Protein AF-A0A212CXR3-F1 (afdb_monomer)

Organism: Cervus elaphus hippelaphus (NCBI:txid46360)

Solvent-accessible surface area (backbone atoms only — not comparable to full-atom values): 6801 Å² total; per-residue (Å²): 138,82,81,79,75,70,74,72,46,70,49,58,53,50,20,53,53,34,39,52,50,16,54,54,28,48,76,70,68,39,52,77,60,16,51,51,27,43,51,54,18,50,52,34,48,51,49,52,62,56,66,66,68,81,82,85,86,82,87,81,58,92,91,64,80,85,78,46,72,61,72,70,39,52,91,78,60,54,93,83,64,85,78,84,91,82,91,64,96,71,73,79,47,73,67,52,49,42,65,64,57,77,65,62,84,125

Foldseek 3Di:
DDPPPPVCPVLNVVLVVLQVVLVVCVVVVVNVSSVVSPVVSVVSVVVVVVVVPDDDDDDADPPDDDPQPCSVCVVPDDPVDDDDDDDDPPCDDPVSVVSVPVCPDD

Sequence (106 aa):
MARSGLAQDAGSTAAVTVIKRALELESESRYPQALVCYQEGIDLLLQVLKAGKYHKQIKIEENATGFSYESLFQEYLSETVTEVWIEDPYIRQTHQVGEMYSHRMK

pLDDT: mean 80.44, std 17.35, range [33.12, 97.12]

Nearest PDB structures (foldseek):
  3l8r-assembly2_D  TM=5.914E-01  e=3.937E+00  Streptococcus mutans
  6igm-assembly1_H  TM=3.315E-01  e=8.620E+00  Homo sapiens

Structure (mmCIF, N/CA/C/O backbone):
data_AF-A0A212CXR3-F1
#
_entry.id   AF-A0A212CXR3-F1
#
loop_
_atom_site.group_PDB
_atom_site.id
_atom_site.type_symbol
_atom_site.label_atom_id
_atom_site.label_alt_id
_atom_site.label_comp_id
_atom_site.label_asym_id
_atom_site.label_entity_id
_atom_site.label_seq_id
_atom_site.pdbx_PDB_ins_code
_atom_site.Cartn_x
_atom_site.Cartn_y
_atom_site.Cartn_z
_atom_site.occupancy
_atom_site.B_iso_or_equiv
_atom_site.auth_seq_id
_atom_site.auth_comp_id
_atom_site.auth_asym_id
_atom_site.auth_atom_id
_atom_site.pdbx_PDB_model_num
ATOM 1 N N . MET A 1 1 ? -8.482 -24.441 -6.996 1.00 33.12 1 MET A N 1
ATOM 2 C CA . MET A 1 1 ? -8.479 -24.025 -5.577 1.00 33.12 1 MET A CA 1
ATOM 3 C C . MET A 1 1 ? -7.167 -23.310 -5.285 1.00 33.12 1 MET A C 1
ATOM 5 O O . MET A 1 1 ? -6.212 -23.949 -4.870 1.00 33.12 1 MET A O 1
ATOM 9 N N . ALA A 1 2 ? -7.095 -22.008 -5.561 1.00 35.81 2 ALA A N 1
ATOM 10 C CA . ALA A 1 2 ? -5.967 -21.182 -5.147 1.00 35.81 2 ALA A CA 1
ATOM 11 C C . ALA A 1 2 ? -6.360 -20.539 -3.817 1.00 35.81 2 ALA A C 1
ATOM 13 O O . ALA A 1 2 ? -7.221 -19.664 -3.774 1.00 35.81 2 ALA A O 1
ATOM 14 N N . ARG A 1 3 ? -5.799 -21.039 -2.712 1.00 40.41 3 ARG A N 1
ATOM 15 C CA . ARG A 1 3 ? -5.817 -20.293 -1.456 1.00 40.41 3 ARG A CA 1
ATOM 16 C C . ARG A 1 3 ? -4.986 -19.044 -1.715 1.00 40.41 3 ARG A C 1
ATOM 18 O O . ARG A 1 3 ? -3.768 -19.143 -1.819 1.00 40.41 3 ARG A O 1
ATOM 25 N N . SER A 1 4 ? -5.651 -17.903 -1.860 1.00 37.25 4 SER A N 1
ATOM 26 C CA . SER A 1 4 ? -5.021 -16.597 -1.737 1.00 37.25 4 SER A CA 1
ATOM 27 C C . SER A 1 4 ? -4.430 -16.536 -0.333 1.00 37.25 4 SER A C 1
ATOM 29 O O . SER A 1 4 ? -5.130 -16.255 0.643 1.00 37.25 4 SER A O 1
ATOM 31 N N . GLY A 1 5 ? -3.153 -16.890 -0.217 1.00 40.44 5 GLY A N 1
ATOM 32 C CA . GLY A 1 5 ? -2.338 -16.510 0.916 1.00 40.44 5 GLY A CA 1
ATOM 33 C C . GLY A 1 5 ? -2.236 -14.997 0.883 1.00 40.44 5 GLY A C 1
ATOM 34 O O . GLY A 1 5 ? -1.266 -14.455 0.370 1.00 40.44 5 GLY A O 1
ATOM 35 N N . LEU A 1 6 ? -3.266 -14.321 1.396 1.00 44.00 6 LEU A N 1
ATOM 36 C CA . LEU A 1 6 ? -3.080 -13.027 2.017 1.00 44.00 6 LEU A CA 1
ATOM 37 C C . LEU A 1 6 ? -2.051 -13.316 3.100 1.00 44.00 6 LEU A C 1
ATOM 39 O O . LEU A 1 6 ? -2.384 -13.894 4.137 1.00 44.00 6 LEU A O 1
ATOM 43 N N . ALA A 1 7 ? -0.784 -13.045 2.793 1.00 42.78 7 ALA A N 1
ATOM 44 C CA . ALA A 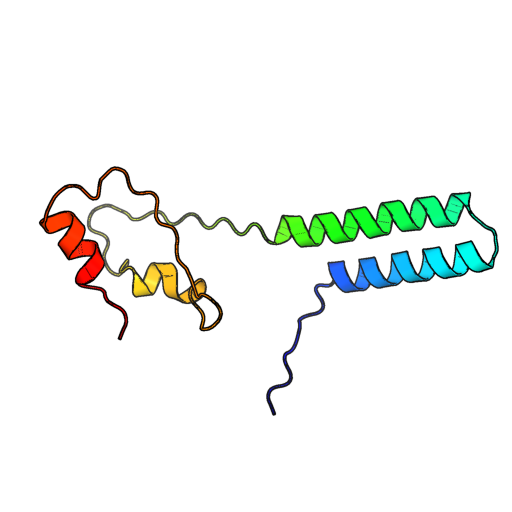1 7 ? 0.204 -12.820 3.816 1.00 42.78 7 ALA A CA 1
ATOM 45 C C . ALA A 1 7 ? -0.448 -11.777 4.718 1.00 42.78 7 ALA A C 1
ATOM 47 O O . ALA A 1 7 ? -0.593 -10.624 4.326 1.00 42.78 7 ALA A O 1
ATOM 48 N N . GLN A 1 8 ? -0.983 -12.230 5.851 1.00 49.50 8 GLN A N 1
ATOM 49 C CA . GLN A 1 8 ? -1.325 -11.347 6.942 1.00 49.50 8 GLN A CA 1
ATOM 50 C C . GLN A 1 8 ? 0.025 -10.780 7.333 1.00 49.50 8 GLN A C 1
ATOM 52 O O . GLN A 1 8 ? 0.851 -11.448 7.954 1.00 49.50 8 GLN A O 1
ATOM 57 N N . ASP A 1 9 ? 0.308 -9.610 6.784 1.00 62.97 9 ASP A N 1
ATOM 58 C CA . ASP A 1 9 ? 1.449 -8.808 7.126 1.00 62.97 9 ASP A CA 1
ATOM 59 C C . ASP A 1 9 ? 1.465 -8.725 8.652 1.00 62.97 9 ASP A C 1
ATOM 61 O O . ASP A 1 9 ? 0.438 -8.485 9.287 1.00 62.97 9 ASP A O 1
ATOM 65 N N . ALA A 1 10 ? 2.613 -9.021 9.264 1.00 64.25 10 ALA A N 1
ATOM 66 C CA . ALA A 1 10 ? 2.716 -9.094 10.721 1.00 64.25 10 ALA A CA 1
ATOM 67 C C . ALA A 1 10 ? 2.181 -7.812 11.400 1.00 64.25 10 ALA A C 1
ATOM 69 O O . ALA A 1 10 ? 1.664 -7.873 12.516 1.00 64.25 10 ALA A O 1
ATOM 70 N N . GLY A 1 11 ? 2.240 -6.675 10.687 1.00 73.44 11 GLY A N 1
ATOM 71 C CA . GLY A 1 11 ? 1.605 -5.409 11.055 1.00 73.44 11 GLY A CA 1
ATOM 72 C C . GLY A 1 11 ? 0.074 -5.475 11.126 1.00 73.44 11 GLY A C 1
ATOM 73 O O . GLY A 1 11 ? -0.491 -5.076 12.141 1.00 73.44 11 GLY A O 1
ATOM 74 N N . SER A 1 12 ? -0.605 -6.030 10.118 1.00 81.50 12 SER A N 1
ATOM 75 C CA . SER A 1 12 ? -2.055 -6.276 10.134 1.00 81.50 12 SER A CA 1
ATOM 76 C C . SER A 1 12 ? -2.479 -7.214 11.265 1.00 81.50 12 SER A C 1
ATOM 78 O O . SER A 1 12 ? -3.434 -6.918 11.988 1.00 81.50 12 SER A O 1
ATOM 80 N N . THR A 1 13 ? -1.742 -8.304 11.516 1.00 88.50 13 THR A N 1
ATOM 81 C CA . THR A 1 13 ? -2.055 -9.204 12.642 1.00 88.50 13 THR A CA 1
ATOM 82 C C . THR A 1 13 ? -1.934 -8.484 13.988 1.00 88.50 13 THR A C 1
ATOM 84 O O . THR A 1 13 ? -2.836 -8.596 14.822 1.00 88.50 1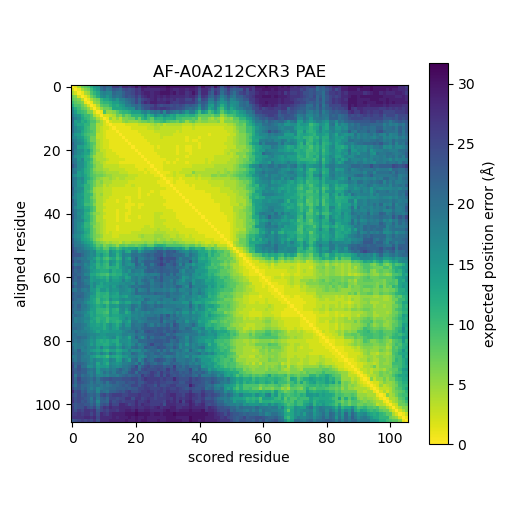3 THR A O 1
ATOM 87 N N . ALA A 1 14 ? -0.865 -7.706 14.190 1.00 90.44 14 ALA A N 1
ATOM 88 C CA . ALA A 1 14 ? -0.667 -6.919 15.406 1.00 90.44 14 ALA A CA 1
ATOM 89 C C . ALA A 1 14 ? -1.769 -5.859 15.587 1.00 90.44 14 ALA A C 1
ATOM 91 O O . ALA A 1 14 ? -2.363 -5.769 16.664 1.00 90.44 14 ALA A O 1
ATOM 92 N N . ALA A 1 15 ? -2.130 -5.131 14.527 1.00 92.44 15 ALA A N 1
ATOM 93 C CA . ALA A 1 15 ? -3.214 -4.151 14.563 1.00 92.44 15 ALA A CA 1
ATOM 94 C C . ALA A 1 15 ? -4.550 -4.789 14.978 1.00 92.44 15 ALA A C 1
ATOM 96 O O . ALA A 1 15 ? -5.243 -4.279 15.859 1.00 92.44 15 ALA A O 1
ATOM 97 N N . VAL A 1 16 ? -4.882 -5.957 14.415 1.00 93.19 16 VAL A N 1
ATOM 98 C CA . VAL A 1 16 ? -6.102 -6.702 14.766 1.00 93.19 16 VAL A CA 1
ATOM 99 C C . VAL A 1 16 ? -6.107 -7.103 16.242 1.00 93.19 16 VAL A C 1
ATOM 101 O O . VAL A 1 16 ? -7.149 -7.008 16.892 1.00 93.19 16 VAL A O 1
ATOM 104 N N . THR A 1 17 ? -4.971 -7.540 16.795 1.00 95.25 17 THR A N 1
ATOM 105 C CA . THR A 1 17 ? -4.890 -7.890 18.224 1.00 95.25 17 THR A CA 1
ATOM 106 C C . THR A 1 17 ? -5.094 -6.687 19.142 1.00 95.25 17 THR A C 1
ATOM 108 O O . THR A 1 17 ? -5.830 -6.796 20.122 1.00 95.25 17 THR A O 1
ATOM 111 N N . VAL A 1 18 ? -4.518 -5.532 18.802 1.00 95.94 18 VAL A N 1
ATOM 112 C CA . VAL A 1 18 ? -4.626 -4.307 19.606 1.00 95.94 18 VAL A CA 1
ATOM 113 C C . VAL A 1 18 ? -6.055 -3.753 19.571 1.00 95.94 18 VAL A C 1
ATOM 115 O O . VAL A 1 18 ? -6.607 -3.392 20.609 1.00 95.94 18 VAL A O 1
ATOM 118 N N . ILE A 1 19 ? -6.711 -3.779 18.407 1.00 95.31 19 ILE A N 1
ATOM 119 C CA . ILE A 1 19 ? -8.108 -3.338 18.271 1.00 95.31 19 ILE A CA 1
ATOM 120 C C . ILE A 1 19 ? -9.067 -4.276 19.016 1.00 95.31 19 ILE A C 1
ATOM 122 O O . ILE A 1 19 ? -9.981 -3.810 19.693 1.00 95.31 19 ILE A O 1
ATOM 126 N N . LYS A 1 20 ? -8.851 -5.597 18.960 1.00 96.75 20 LYS A N 1
ATOM 127 C CA . LYS A 1 20 ? -9.638 -6.547 19.768 1.00 96.75 20 LYS A CA 1
ATOM 128 C C . LYS A 1 20 ? -9.509 -6.254 21.260 1.00 96.75 20 LYS A C 1
ATOM 130 O O . LYS A 1 20 ? -10.514 -6.262 21.966 1.00 96.75 20 LYS A O 1
ATOM 135 N N . ARG A 1 21 ? -8.300 -5.927 21.726 1.00 96.56 21 ARG A N 1
ATOM 136 C CA . ARG A 1 21 ? -8.077 -5.529 23.117 1.00 96.56 21 ARG A CA 1
ATOM 137 C C . ARG A 1 21 ? -8.817 -4.238 23.478 1.00 96.56 21 ARG A C 1
ATOM 139 O O . ARG A 1 21 ? -9.345 -4.143 24.583 1.00 96.56 21 ARG A O 1
ATOM 146 N N . ALA A 1 22 ? -8.900 -3.272 22.563 1.00 96.31 22 ALA A N 1
ATOM 147 C CA . ALA A 1 22 ? -9.679 -2.051 22.772 1.00 96.31 22 ALA A CA 1
ATOM 148 C C . ALA A 1 22 ? -11.172 -2.354 23.015 1.00 96.31 22 ALA A C 1
ATOM 150 O O . ALA A 1 22 ? -11.752 -1.819 23.957 1.00 96.31 22 ALA A O 1
ATOM 151 N N . LEU A 1 23 ? -11.759 -3.272 22.235 1.00 95.31 23 LEU A N 1
ATOM 152 C CA . LEU A 1 23 ? -13.162 -3.694 22.374 1.00 95.31 23 LEU A CA 1
ATOM 153 C C . LEU A 1 23 ? -13.438 -4.412 23.705 1.00 95.31 23 LEU A C 1
ATOM 155 O O . LEU A 1 23 ? -14.472 -4.189 24.333 1.00 95.31 23 LEU A O 1
ATOM 159 N N . GLU A 1 24 ? -12.505 -5.247 24.168 1.00 96.50 24 GLU A N 1
ATOM 160 C CA . GLU A 1 24 ? -12.593 -5.866 25.498 1.00 96.50 24 GLU A CA 1
ATOM 161 C C . GLU A 1 24 ? -12.602 -4.799 26.602 1.00 96.50 24 GLU A C 1
ATOM 163 O O . GLU A 1 24 ? -13.457 -4.822 27.486 1.00 96.50 24 GLU A O 1
ATOM 168 N N . LEU A 1 25 ? -11.695 -3.821 26.529 1.00 96.31 25 LEU A N 1
ATOM 169 C CA . LEU A 1 25 ? -11.608 -2.729 27.503 1.00 96.31 25 LEU A CA 1
ATOM 170 C C . LEU A 1 25 ? -12.854 -1.838 27.500 1.00 96.31 25 LEU A C 1
ATOM 172 O O . LEU A 1 25 ? -13.260 -1.346 28.551 1.00 96.31 25 LEU A O 1
ATOM 176 N N . GLU A 1 26 ? -13.471 -1.648 26.338 1.00 94.56 26 GLU A N 1
ATOM 177 C CA . GLU A 1 26 ? -14.737 -0.934 26.198 1.00 94.56 26 GLU A CA 1
ATOM 178 C C . GLU A 1 26 ? -15.877 -1.688 26.895 1.00 94.56 26 GLU A C 1
ATOM 180 O O . GLU A 1 26 ? -16.633 -1.085 27.657 1.00 94.56 26 GLU A O 1
ATOM 185 N N . SER A 1 27 ? -15.926 -3.019 26.749 1.00 95.94 27 SER A N 1
ATOM 186 C CA . SER A 1 27 ? -16.874 -3.865 27.489 1.00 95.94 27 SER A CA 1
ATOM 187 C C . SER A 1 27 ? -16.653 -3.830 29.010 1.00 95.94 27 SER A C 1
ATOM 189 O O . SER A 1 27 ? -17.608 -3.917 29.779 1.00 95.94 27 SER A O 1
ATOM 191 N N . GLU A 1 28 ? -15.411 -3.608 29.454 1.00 97.00 28 GLU A N 1
ATOM 192 C CA . GLU A 1 28 ? -15.035 -3.417 30.863 1.00 97.00 28 GLU A CA 1
ATOM 193 C C . GLU A 1 28 ? -15.241 -1.967 31.359 1.00 97.00 28 GLU A C 1
ATOM 195 O O . GLU A 1 28 ? -14.892 -1.651 32.496 1.00 97.00 28 GLU A O 1
ATOM 200 N N . SER A 1 29 ? -15.786 -1.058 30.536 1.00 95.69 29 SER A N 1
ATOM 201 C CA . SER A 1 29 ? -15.908 0.385 30.832 1.00 95.69 29 SER A CA 1
ATOM 202 C C . SER A 1 29 ? -14.573 1.092 31.135 1.00 95.69 29 SER A C 1
ATOM 204 O O . SER A 1 29 ? -14.534 2.160 31.752 1.00 95.69 29 SER A O 1
ATOM 206 N N . ARG A 1 30 ? -13.447 0.535 30.678 1.00 95.94 30 ARG A N 1
ATOM 207 C CA . ARG A 1 30 ? -12.092 1.090 30.844 1.00 95.94 30 ARG A CA 1
ATOM 208 C C . ARG A 1 30 ? -11.745 2.021 29.686 1.00 95.94 30 ARG A C 1
ATOM 210 O O . ARG A 1 30 ? -10.739 1.850 28.996 1.00 95.94 30 ARG A O 1
ATOM 217 N N . TYR A 1 31 ? -12.577 3.040 29.497 1.00 93.50 31 TYR A N 1
ATOM 218 C CA . TYR A 1 31 ? -12.517 3.949 28.348 1.00 93.50 31 TYR A CA 1
ATOM 219 C C . TYR A 1 31 ? -11.150 4.614 28.110 1.00 93.50 31 TYR A C 1
ATOM 221 O O . TYR A 1 31 ? -10.726 4.655 26.956 1.00 93.50 31 TYR A O 1
ATOM 229 N N . PRO A 1 32 ? -10.401 5.081 29.135 1.00 96.25 32 PRO A N 1
ATOM 230 C CA . PRO A 1 32 ? -9.093 5.694 28.895 1.00 96.25 32 PRO A CA 1
ATOM 231 C C . PRO A 1 32 ? -8.085 4.720 28.278 1.00 96.25 32 PRO A C 1
ATOM 233 O O . PRO A 1 32 ? -7.295 5.103 27.424 1.00 96.25 32 PRO A O 1
ATOM 236 N N . GLN A 1 33 ? -8.123 3.451 28.685 1.00 94.06 33 GLN A N 1
ATOM 237 C CA . GLN A 1 33 ? -7.218 2.424 28.168 1.00 94.06 33 GLN A CA 1
ATOM 238 C C . GLN A 1 33 ? -7.677 1.923 26.799 1.00 94.06 33 GLN A C 1
ATOM 240 O O . GLN A 1 33 ? -6.841 1.713 25.926 1.00 94.06 33 GLN A O 1
ATOM 245 N N . ALA A 1 34 ? -8.993 1.801 26.587 1.00 96.50 34 ALA A N 1
ATOM 246 C CA . ALA A 1 34 ? -9.553 1.498 25.273 1.00 96.50 34 ALA A CA 1
ATOM 247 C C . ALA A 1 34 ? -9.136 2.551 24.233 1.00 96.50 34 ALA A C 1
ATOM 249 O O . ALA A 1 34 ? -8.706 2.192 23.142 1.00 96.50 34 ALA A O 1
ATOM 250 N N . LEU A 1 35 ? -9.178 3.842 24.592 1.00 95.56 35 LEU A N 1
ATOM 251 C CA . LEU A 1 35 ? -8.759 4.938 23.714 1.00 95.56 35 LEU A CA 1
ATOM 252 C C . LEU A 1 35 ? -7.293 4.812 23.278 1.00 95.56 35 LEU A C 1
ATOM 254 O O . LEU A 1 35 ? -7.001 4.983 22.097 1.00 95.56 35 LEU A O 1
ATOM 258 N N . VAL A 1 36 ? -6.389 4.485 24.206 1.00 97.12 36 VAL A N 1
ATOM 259 C CA . VAL A 1 36 ? -4.968 4.268 23.886 1.00 97.12 36 VAL A CA 1
ATOM 260 C C . VAL A 1 36 ? -4.809 3.086 22.929 1.00 97.12 36 VAL A C 1
ATOM 262 O O . VAL A 1 36 ? -4.142 3.220 21.908 1.00 97.12 36 VAL A O 1
ATOM 265 N N . CYS A 1 37 ? -5.491 1.963 23.181 1.00 96.50 37 CYS A N 1
ATOM 266 C CA . CYS A 1 37 ? -5.458 0.821 22.266 1.00 96.50 37 CYS A CA 1
ATOM 267 C C . CYS A 1 37 ? -6.028 1.168 20.879 1.00 96.50 37 CYS A C 1
ATOM 269 O O . CYS A 1 37 ? -5.489 0.726 19.869 1.00 96.50 37 CYS A O 1
ATOM 271 N N . TYR A 1 38 ? -7.078 1.988 20.786 1.00 96.19 38 TYR A N 1
ATOM 272 C CA . TYR A 1 38 ? -7.573 2.455 19.489 1.00 96.19 38 TYR A CA 1
ATOM 273 C C . TYR A 1 38 ? -6.535 3.303 18.747 1.00 96.19 38 TYR A C 1
ATOM 275 O O . TYR A 1 38 ? -6.334 3.093 17.553 1.00 96.19 38 TYR A O 1
ATOM 283 N N . GLN A 1 39 ? -5.855 4.220 19.437 1.00 96.69 39 GLN A N 1
ATOM 284 C CA . GLN A 1 39 ? -4.798 5.045 18.844 1.00 96.69 39 GLN A CA 1
ATOM 285 C C . GLN A 1 39 ? -3.643 4.183 18.325 1.00 96.69 39 GLN A C 1
ATOM 287 O O . GLN A 1 39 ? -3.283 4.290 17.155 1.00 96.69 39 GLN A O 1
ATOM 292 N N . GLU A 1 40 ? -3.139 3.263 19.149 1.00 96.00 40 GLU A N 1
ATOM 293 C CA . GLU A 1 40 ? -2.074 2.332 18.761 1.00 96.00 40 GLU A CA 1
ATOM 294 C C . GLU A 1 40 ? -2.488 1.443 17.578 1.00 96.00 40 GLU A C 1
ATOM 296 O O . GLU A 1 40 ? -1.719 1.251 16.635 1.00 96.00 40 GLU A O 1
ATOM 301 N N . GLY A 1 41 ? -3.721 0.928 17.588 1.00 95.06 41 GLY A N 1
ATOM 302 C CA . GLY A 1 41 ? -4.259 0.120 16.495 1.00 95.06 41 GLY A CA 1
ATOM 303 C C . GLY A 1 41 ? -4.347 0.894 15.177 1.00 95.06 41 GLY A C 1
ATOM 304 O O . GLY A 1 41 ? -3.959 0.373 14.130 1.00 95.06 41 GLY A O 1
ATOM 305 N N . ILE A 1 42 ? -4.810 2.147 15.222 1.00 94.44 42 ILE A N 1
ATOM 306 C CA . ILE A 1 42 ? -4.872 3.037 14.054 1.00 94.44 42 ILE A CA 1
ATOM 307 C C . ILE A 1 42 ? -3.463 3.349 13.538 1.00 94.44 42 ILE A C 1
ATOM 309 O O . ILE A 1 42 ? -3.234 3.289 12.329 1.00 94.44 42 ILE A O 1
ATOM 313 N N . ASP A 1 43 ? -2.508 3.627 14.425 1.00 94.19 43 ASP A N 1
ATOM 314 C CA . ASP A 1 43 ? -1.124 3.905 14.041 1.00 94.19 43 ASP A CA 1
ATOM 315 C C . ASP A 1 43 ? -0.467 2.707 13.343 1.00 94.19 43 ASP A C 1
ATOM 317 O O . ASP A 1 43 ? 0.201 2.883 12.320 1.00 94.19 43 ASP A O 1
ATOM 321 N N . LEU A 1 44 ? -0.705 1.483 13.826 1.00 92.88 44 LEU A N 1
ATOM 322 C CA . LEU A 1 44 ? -0.233 0.260 13.169 1.00 92.88 44 LEU A CA 1
ATOM 323 C C . LEU A 1 44 ? -0.839 0.094 11.767 1.00 92.88 44 LEU A C 1
ATOM 325 O O . LEU A 1 44 ? -0.111 -0.193 10.815 1.00 92.88 44 LEU A O 1
ATOM 329 N N . LEU A 1 45 ? -2.143 0.340 11.603 1.00 90.25 45 LEU A N 1
ATOM 330 C CA . LEU A 1 45 ? -2.792 0.304 10.286 1.00 90.25 45 LEU A CA 1
ATOM 331 C C . LEU A 1 45 ? -2.220 1.368 9.340 1.00 90.25 45 LEU A C 1
ATOM 333 O O . LEU A 1 45 ? -1.966 1.090 8.168 1.00 90.25 45 LEU A O 1
ATOM 337 N N . LEU A 1 46 ? -1.955 2.577 9.839 1.00 89.38 46 LEU A N 1
ATOM 338 C CA . LEU A 1 46 ? -1.321 3.635 9.054 1.00 89.38 46 LEU A CA 1
ATOM 339 C C . LEU A 1 46 ? 0.106 3.272 8.636 1.00 89.38 46 LEU A C 1
ATOM 341 O O . LEU A 1 46 ? 0.521 3.631 7.534 1.00 89.38 46 LEU A O 1
ATOM 345 N N . GLN A 1 47 ? 0.867 2.574 9.480 1.00 86.00 47 GLN A N 1
ATOM 346 C CA . GLN A 1 47 ? 2.200 2.087 9.124 1.00 86.00 47 GLN A CA 1
ATOM 347 C C . GLN A 1 47 ? 2.141 1.044 8.009 1.00 86.00 47 GLN A C 1
ATOM 349 O O . GLN A 1 47 ? 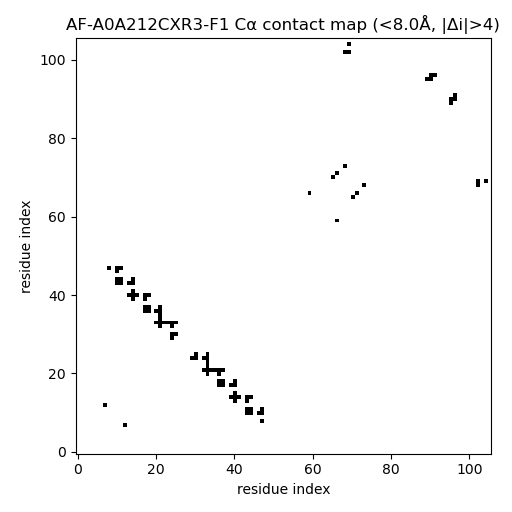2.906 1.161 7.054 1.00 86.00 47 GLN A O 1
ATOM 354 N N . VAL A 1 48 ? 1.205 0.092 8.075 1.00 84.12 48 VAL A N 1
ATOM 355 C CA . VAL A 1 48 ? 0.972 -0.890 7.001 1.00 84.12 48 VAL A CA 1
ATOM 356 C C . VAL A 1 48 ? 0.633 -0.185 5.685 1.00 84.12 48 VAL A C 1
ATOM 358 O O . VAL A 1 48 ? 1.246 -0.458 4.654 1.00 84.12 48 VAL A O 1
ATOM 361 N N . LEU A 1 49 ? -0.274 0.795 5.724 1.00 81.75 49 LEU A N 1
ATOM 362 C CA . LEU A 1 49 ? -0.651 1.580 4.544 1.00 81.75 49 LEU A CA 1
ATOM 363 C C . LEU A 1 49 ? 0.529 2.376 3.966 1.00 81.75 49 LEU A C 1
ATOM 365 O O . LEU A 1 49 ? 0.691 2.458 2.749 1.00 81.75 49 LEU A O 1
ATOM 369 N N . LYS A 1 50 ? 1.376 2.960 4.823 1.00 78.12 50 LYS A N 1
ATOM 370 C CA . LYS A 1 50 ? 2.565 3.718 4.398 1.00 78.12 50 LYS A CA 1
ATOM 371 C C . LYS A 1 50 ? 3.670 2.817 3.855 1.00 78.12 50 LYS A C 1
ATOM 373 O O . LYS A 1 50 ? 4.333 3.208 2.897 1.00 78.12 50 LYS A O 1
ATOM 378 N N . ALA A 1 51 ? 3.854 1.631 4.430 1.00 68.00 51 ALA A N 1
ATOM 379 C CA . ALA A 1 51 ? 4.821 0.642 3.961 1.00 68.00 51 ALA A CA 1
ATOM 380 C C . ALA A 1 51 ? 4.502 0.138 2.541 1.00 68.00 51 ALA A C 1
ATOM 382 O O . ALA A 1 51 ? 5.403 -0.308 1.839 1.00 68.00 51 ALA A O 1
ATOM 383 N N . GLY A 1 52 ? 3.256 0.296 2.079 1.00 62.50 52 GLY A N 1
ATOM 384 C CA . GLY A 1 52 ? 2.859 0.057 0.690 1.00 62.50 52 GLY A CA 1
ATOM 385 C C . GLY A 1 52 ? 3.466 1.021 -0.342 1.00 62.50 52 GLY A C 1
ATOM 386 O O . GLY A 1 52 ? 3.331 0.782 -1.541 1.00 62.50 52 GLY A O 1
ATOM 387 N N . LYS A 1 53 ? 4.158 2.098 0.068 1.00 63.47 53 LYS A N 1
ATOM 388 C CA . LYS A 1 53 ? 4.932 2.946 -0.855 1.00 63.47 53 LYS A CA 1
ATOM 389 C C . LYS A 1 53 ? 6.278 2.298 -1.179 1.00 63.47 53 LYS A C 1
ATOM 391 O O . LYS A 1 53 ? 7.314 2.663 -0.628 1.00 63.47 53 LYS A O 1
ATOM 396 N N . TYR A 1 54 ? 6.260 1.365 -2.120 1.00 63.75 54 TYR A N 1
ATOM 397 C CA . TYR A 1 54 ? 7.475 0.830 -2.721 1.00 63.75 54 TYR A CA 1
ATOM 398 C C . TYR A 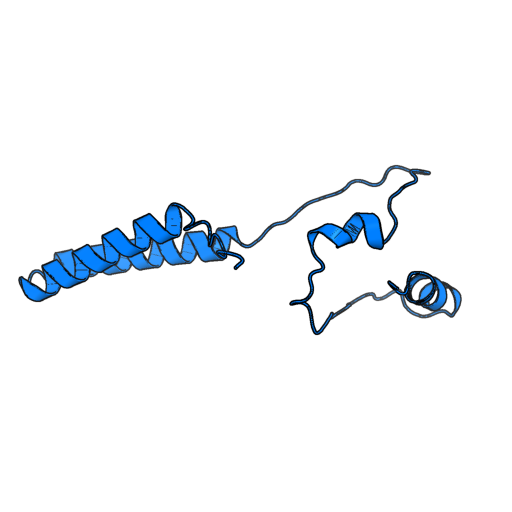1 54 ? 8.074 1.852 -3.693 1.00 63.75 54 TYR A C 1
ATOM 400 O O . TYR A 1 54 ? 7.445 2.232 -4.677 1.00 63.75 54 TYR A O 1
ATOM 408 N N . HIS A 1 55 ? 9.304 2.292 -3.425 1.00 69.75 55 HIS A N 1
ATOM 409 C CA . HIS A 1 55 ? 10.096 3.085 -4.362 1.00 69.75 55 HIS A CA 1
ATOM 410 C C . HIS A 1 55 ? 11.382 2.325 -4.688 1.00 69.75 55 HIS A C 1
ATOM 412 O O . HIS A 1 55 ? 12.239 2.143 -3.824 1.00 69.75 55 HIS A O 1
ATOM 418 N N . LYS A 1 56 ? 11.498 1.858 -5.933 1.00 76.94 56 LYS A N 1
ATOM 419 C CA . LYS A 1 56 ? 12.692 1.193 -6.461 1.00 76.94 56 LYS A CA 1
ATOM 420 C C . LYS A 1 56 ? 13.380 2.150 -7.425 1.00 76.94 56 LYS A C 1
ATOM 422 O O . LYS A 1 56 ? 12.753 2.629 -8.366 1.00 76.94 56 LYS A O 1
ATOM 427 N N . GLN A 1 57 ? 14.663 2.411 -7.196 1.00 84.62 57 GLN A N 1
ATOM 428 C CA . GLN A 1 57 ? 15.490 3.184 -8.115 1.00 84.62 57 GLN A CA 1
ATOM 429 C C . GLN A 1 57 ? 16.371 2.227 -8.916 1.00 84.62 57 GLN A C 1
ATOM 431 O O . GLN A 1 57 ? 17.105 1.423 -8.342 1.00 84.62 57 GLN A O 1
ATOM 436 N N . ILE A 1 58 ? 16.299 2.315 -10.242 1.00 86.00 58 ILE A N 1
ATOM 437 C CA . ILE A 1 58 ? 17.148 1.555 -11.161 1.00 86.00 58 ILE A CA 1
ATOM 438 C C . ILE A 1 58 ? 18.041 2.564 -11.878 1.00 86.00 58 ILE A C 1
ATOM 440 O O . ILE A 1 58 ? 17.544 3.516 -12.477 1.00 86.00 58 ILE A O 1
ATOM 444 N N . LYS A 1 59 ? 19.359 2.372 -11.801 1.00 92.69 59 LYS A N 1
ATOM 445 C CA . LYS A 1 59 ? 20.325 3.162 -12.566 1.00 92.69 59 LYS A CA 1
ATOM 446 C C . LYS A 1 59 ? 20.638 2.416 -13.862 1.00 92.69 59 LYS A C 1
ATOM 448 O O . LYS A 1 59 ? 21.182 1.317 -13.813 1.00 92.69 59 LYS A O 1
ATOM 453 N N . ILE A 1 60 ? 20.276 3.003 -14.999 1.00 92.19 60 ILE A N 1
ATOM 454 C CA . ILE A 1 60 ? 20.609 2.479 -16.329 1.00 92.19 60 ILE A CA 1
ATOM 455 C C . ILE A 1 60 ? 21.892 3.185 -16.772 1.00 92.19 60 ILE A C 1
ATOM 457 O O . ILE A 1 60 ? 21.897 4.402 -16.947 1.00 92.19 60 ILE A O 1
ATOM 461 N N . GLU A 1 61 ? 22.989 2.436 -16.871 1.00 94.69 61 GLU A N 1
ATOM 462 C CA . GLU A 1 61 ? 24.278 2.972 -17.324 1.00 94.69 61 GLU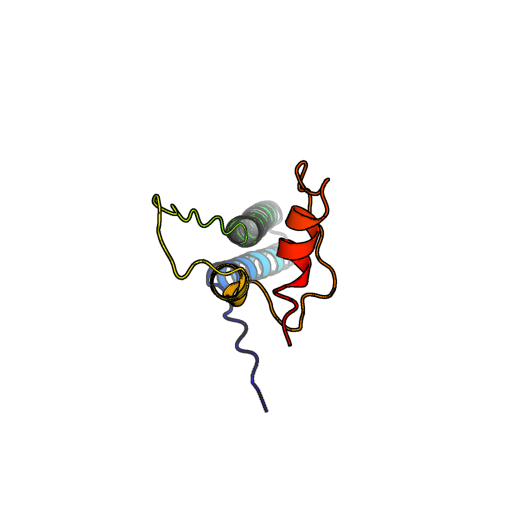 A CA 1
ATOM 463 C C . GLU A 1 61 ? 24.268 3.236 -18.839 1.00 94.69 61 GLU A C 1
ATOM 465 O O . GLU A 1 61 ? 23.444 2.701 -19.586 1.00 94.69 61 GLU A O 1
ATOM 470 N N . GLU A 1 62 ? 25.207 4.057 -19.305 1.00 93.31 62 GLU A N 1
ATOM 471 C CA . GLU A 1 62 ? 25.350 4.371 -20.727 1.00 93.31 62 GLU A CA 1
ATOM 472 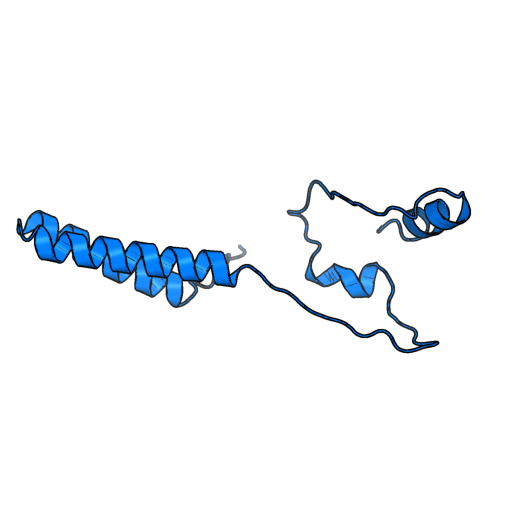C C . GLU A 1 62 ? 25.583 3.094 -21.556 1.00 93.31 62 GLU A C 1
ATOM 474 O O . GLU A 1 62 ? 26.412 2.252 -21.208 1.00 93.31 62 GLU A O 1
ATOM 479 N N . ASN A 1 63 ? 24.843 2.945 -22.661 1.00 92.12 63 ASN A N 1
ATOM 480 C CA . ASN A 1 63 ? 24.849 1.767 -23.544 1.00 92.12 63 ASN A CA 1
ATOM 481 C C . ASN A 1 63 ? 24.425 0.436 -22.888 1.00 92.12 63 ASN A C 1
ATOM 483 O O . ASN A 1 63 ? 24.652 -0.633 -23.461 1.00 92.12 63 ASN A O 1
ATOM 487 N N . ALA A 1 64 ? 23.798 0.468 -21.709 1.00 92.25 64 ALA A N 1
ATOM 488 C CA . ALA A 1 64 ? 23.255 -0.738 -21.099 1.00 92.25 64 ALA A CA 1
ATOM 489 C C . ALA A 1 64 ? 22.072 -1.302 -21.915 1.00 92.25 64 ALA A C 1
ATOM 491 O O . ALA A 1 64 ? 21.294 -0.566 -22.520 1.00 92.25 64 ALA A O 1
ATOM 492 N N . THR A 1 65 ? 21.926 -2.629 -21.923 1.00 91.38 65 THR A N 1
ATOM 493 C CA . THR A 1 65 ? 20.855 -3.351 -22.637 1.00 91.38 65 THR A CA 1
ATOM 494 C C . THR A 1 65 ? 20.013 -4.173 -21.655 1.00 91.38 65 THR A C 1
ATOM 496 O O . THR A 1 65 ? 20.391 -4.336 -20.498 1.00 91.38 65 THR A O 1
ATOM 499 N N . GLY A 1 66 ? 18.853 -4.678 -22.092 1.00 87.88 66 GLY A N 1
ATOM 500 C CA . GLY A 1 66 ? 17.968 -5.511 -21.258 1.00 87.88 66 GLY A CA 1
ATOM 501 C C . GLY A 1 66 ? 16.931 -4.749 -20.419 1.00 87.88 66 GLY A C 1
ATOM 502 O O . GLY A 1 66 ? 16.204 -5.367 -19.645 1.00 87.88 66 GLY A O 1
ATOM 503 N N . PHE A 1 67 ? 16.819 -3.431 -20.597 1.00 88.50 67 PHE A N 1
ATOM 504 C CA . PHE A 1 67 ? 15.848 -2.560 -19.920 1.00 88.50 67 PHE A CA 1
ATOM 505 C C . PHE A 1 67 ? 14.663 -2.216 -20.834 1.00 88.50 67 PHE A C 1
ATOM 507 O O . PHE A 1 67 ? 14.399 -1.048 -21.111 1.00 88.50 67 PHE A O 1
ATOM 514 N N . SER A 1 68 ? 13.981 -3.237 -21.360 1.00 87.12 68 SER A N 1
ATOM 515 C CA . SER A 1 68 ? 12.726 -3.024 -22.085 1.00 87.12 68 SER A CA 1
ATOM 516 C C . SER A 1 68 ? 11.610 -2.638 -21.110 1.00 87.12 68 SER A C 1
ATOM 518 O O . SER A 1 68 ? 11.707 -2.861 -19.903 1.00 87.12 68 SER A O 1
ATOM 520 N N . TYR A 1 69 ? 10.509 -2.090 -21.629 1.00 84.81 69 TYR A N 1
ATOM 521 C CA . TYR A 1 69 ? 9.330 -1.814 -20.802 1.00 84.81 69 TYR A CA 1
ATOM 522 C C . TYR A 1 69 ? 8.787 -3.077 -20.125 1.00 84.81 69 TYR A C 1
ATOM 524 O O . TYR A 1 69 ? 8.396 -3.029 -18.963 1.00 84.81 69 TYR A O 1
ATOM 532 N N . GLU A 1 70 ? 8.815 -4.217 -20.814 1.00 84.38 70 GLU A N 1
ATOM 533 C CA . GLU A 1 70 ? 8.411 -5.496 -20.232 1.00 84.38 70 GLU A CA 1
ATOM 534 C C . GLU A 1 70 ? 9.291 -5.851 -19.026 1.00 84.38 70 GLU A C 1
ATOM 536 O O . GLU A 1 70 ? 8.765 -6.022 -17.932 1.00 84.38 70 GLU A O 1
ATOM 541 N N . SER A 1 71 ? 10.622 -5.862 -19.167 1.00 87.19 71 SER A N 1
ATOM 542 C CA . SER A 1 71 ? 11.510 -6.256 -18.061 1.00 87.19 71 SER A CA 1
ATOM 543 C C . SER A 1 71 ? 11.479 -5.280 -16.879 1.00 87.19 71 SER A C 1
ATOM 545 O O . SER A 1 71 ? 11.638 -5.698 -15.732 1.00 87.19 71 SER A O 1
ATOM 547 N N . LEU A 1 72 ? 11.256 -3.988 -17.138 1.00 87.81 72 LEU A N 1
ATOM 548 C CA . LEU A 1 72 ? 11.168 -2.954 -16.106 1.00 87.81 72 LEU A CA 1
ATOM 549 C C . LEU A 1 72 ? 9.852 -2.999 -15.319 1.00 87.81 72 LEU A C 1
ATOM 551 O O . LEU A 1 72 ? 9.866 -2.786 -14.105 1.00 87.81 72 LEU A O 1
ATOM 555 N N . PHE A 1 73 ? 8.728 -3.247 -15.998 1.00 86.56 73 PHE A N 1
ATOM 556 C CA . PHE A 1 73 ? 7.391 -3.098 -15.418 1.00 86.56 73 PHE A CA 1
ATOM 557 C C . PHE A 1 73 ? 6.660 -4.418 -15.146 1.00 86.56 73 PHE A C 1
ATOM 559 O O . PHE A 1 73 ? 5.617 -4.390 -14.496 1.00 86.56 73 PHE A O 1
ATOM 566 N N . GLN A 1 74 ? 7.200 -5.568 -15.564 1.00 86.62 74 GLN A N 1
ATOM 567 C CA . GLN A 1 74 ? 6.583 -6.888 -15.368 1.00 86.62 74 GLN A CA 1
ATOM 568 C C . GLN A 1 74 ? 6.211 -7.180 -13.907 1.00 86.62 74 GLN A C 1
ATOM 570 O O . GLN A 1 74 ? 5.157 -7.749 -13.653 1.00 86.62 74 GLN A O 1
ATOM 575 N N . GLU A 1 75 ? 7.039 -6.781 -12.937 1.00 84.25 75 GLU A N 1
ATOM 576 C CA . GLU A 1 75 ? 6.763 -6.992 -11.504 1.00 84.25 75 GLU A CA 1
ATOM 577 C C . GLU A 1 75 ? 5.578 -6.142 -10.994 1.00 84.25 75 GLU A C 1
ATOM 579 O O . GLU A 1 75 ? 4.968 -6.466 -9.977 1.00 84.25 75 GLU A O 1
ATOM 584 N N . TYR A 1 76 ? 5.231 -5.065 -11.707 1.00 83.31 76 TYR A N 1
ATOM 585 C CA . TYR A 1 76 ? 4.213 -4.084 -11.314 1.00 83.31 76 TYR A CA 1
ATOM 586 C C . TYR A 1 76 ? 2.912 -4.188 -12.120 1.00 83.31 76 TYR A C 1
ATOM 588 O O . TYR A 1 76 ? 1.911 -3.575 -11.748 1.00 83.31 76 TYR A O 1
ATOM 596 N N . LEU A 1 77 ? 2.911 -4.948 -13.216 1.00 85.38 77 LEU A N 1
ATOM 597 C CA . LEU A 1 77 ? 1.746 -5.174 -14.063 1.00 85.38 77 LEU A CA 1
ATOM 598 C C . LEU A 1 77 ? 1.149 -6.551 -13.767 1.00 85.38 77 LEU A C 1
ATOM 600 O O . LEU A 1 77 ? 1.801 -7.580 -13.911 1.00 85.38 77 LEU A O 1
ATOM 604 N N . SER A 1 78 ? -0.118 -6.569 -13.370 1.00 83.56 78 SER A N 1
ATOM 605 C CA . SER A 1 78 ? -0.894 -7.786 -13.133 1.00 83.56 78 SER A CA 1
ATOM 606 C C . SER A 1 78 ? -2.278 -7.655 -13.766 1.00 83.56 78 SER A C 1
ATOM 608 O O . SER A 1 78 ? -2.687 -6.566 -14.168 1.00 83.56 78 SER A O 1
ATOM 610 N N . GLU A 1 79 ? -3.041 -8.750 -13.803 1.00 86.62 79 GLU A N 1
ATOM 611 C CA . GLU A 1 79 ? -4.416 -8.762 -14.333 1.00 86.62 79 GLU A CA 1
ATOM 612 C C . GLU A 1 79 ? -5.366 -7.790 -13.607 1.00 86.62 79 GLU A C 1
ATOM 614 O O . GLU A 1 79 ? -6.437 -7.472 -14.116 1.00 86.62 79 GLU A O 1
ATOM 619 N N . THR A 1 80 ? -4.991 -7.293 -12.422 1.00 86.25 80 THR A N 1
ATOM 620 C CA . THR A 1 80 ? -5.796 -6.318 -11.675 1.00 86.25 80 THR A CA 1
ATOM 621 C C . THR A 1 80 ? -5.628 -4.883 -12.175 1.00 86.25 80 THR A C 1
ATOM 623 O O . THR A 1 80 ? -6.429 -4.019 -11.817 1.00 86.25 80 THR A O 1
ATOM 626 N N . VAL A 1 81 ? -4.590 -4.600 -12.969 1.00 85.19 81 VAL A N 1
ATOM 627 C CA . VAL A 1 81 ? -4.344 -3.267 -13.532 1.00 85.19 81 VAL A CA 1
ATOM 628 C C . VAL A 1 81 ? -5.262 -3.065 -14.735 1.00 85.19 81 VAL A C 1
ATOM 630 O O . VAL A 1 81 ? -5.103 -3.708 -15.767 1.00 85.19 81 VAL A O 1
ATOM 633 N N . THR A 1 82 ? -6.238 -2.170 -14.600 1.00 88.75 82 THR A N 1
ATOM 634 C CA . THR A 1 82 ? -7.255 -1.902 -15.637 1.00 88.75 82 THR A CA 1
ATOM 635 C C . THR A 1 82 ? -7.069 -0.557 -16.334 1.00 88.75 82 THR A C 1
ATOM 637 O O . THR A 1 82 ? -7.565 -0.365 -17.441 1.00 88.75 82 THR A O 1
ATOM 640 N N . GLU A 1 83 ? -6.325 0.358 -15.716 1.00 85.50 83 GLU A N 1
ATOM 641 C CA . GLU A 1 83 ? -6.058 1.699 -16.224 1.00 85.50 83 GLU A CA 1
ATOM 642 C C . GLU A 1 83 ? -4.627 2.114 -15.859 1.00 85.50 83 GLU A C 1
ATOM 644 O O . GLU A 1 83 ? -4.148 1.818 -14.762 1.00 85.50 83 GLU A O 1
ATOM 649 N N . VAL A 1 84 ? -3.942 2.794 -16.784 1.00 85.38 84 VAL A N 1
ATOM 650 C CA . VAL A 1 84 ? -2.577 3.300 -16.597 1.00 85.38 84 VAL A CA 1
ATOM 651 C C . VAL A 1 84 ? -2.541 4.772 -16.992 1.00 85.38 84 VAL A C 1
ATOM 653 O O . VAL A 1 84 ? -2.861 5.128 -18.125 1.00 85.38 84 VAL A O 1
ATOM 656 N N . TRP A 1 85 ? -2.121 5.617 -16.055 1.00 84.75 85 TRP A N 1
ATOM 657 C CA . TRP A 1 85 ? -1.940 7.052 -16.259 1.00 84.75 85 TRP A CA 1
ATOM 658 C C . TRP A 1 85 ? -0.457 7.341 -16.495 1.00 84.75 85 TRP A C 1
ATOM 660 O O . TRP A 1 85 ? 0.386 6.931 -15.698 1.00 84.75 85 TRP A O 1
ATOM 670 N N . ILE A 1 86 ? -0.134 8.024 -17.596 1.00 85.44 86 ILE A N 1
ATOM 671 C CA . ILE A 1 86 ? 1.244 8.351 -17.984 1.00 85.44 86 ILE A CA 1
ATOM 672 C C . ILE A 1 86 ? 1.352 9.863 -18.162 1.00 85.44 86 ILE A C 1
ATOM 674 O O . ILE A 1 86 ? 0.663 10.448 -18.996 1.00 85.44 86 ILE A O 1
ATOM 678 N N . GLU A 1 87 ? 2.250 10.482 -17.404 1.00 83.31 87 GLU A N 1
ATOM 679 C CA . GLU A 1 87 ? 2.589 11.899 -17.518 1.00 83.31 87 GLU A CA 1
ATOM 680 C C . GLU A 1 87 ? 4.010 12.035 -18.077 1.00 83.31 87 GLU A C 1
ATOM 682 O O . GLU A 1 87 ? 4.984 12.099 -17.331 1.00 83.31 87 GLU A O 1
ATOM 687 N N . ASP A 1 88 ? 4.134 12.057 -19.406 1.00 84.50 88 ASP A N 1
ATOM 688 C CA . ASP A 1 88 ? 5.423 12.204 -20.089 1.00 84.50 88 ASP A CA 1
ATOM 689 C C . ASP A 1 88 ? 5.426 13.466 -20.980 1.00 84.50 88 ASP A C 1
ATOM 691 O O . ASP A 1 88 ? 4.792 13.493 -22.043 1.00 84.50 88 ASP A O 1
ATOM 695 N N . PRO A 1 89 ? 6.147 14.533 -20.579 1.00 86.44 89 PRO A N 1
ATOM 696 C CA . PRO A 1 89 ? 6.239 15.777 -21.341 1.00 86.44 89 PRO A CA 1
ATOM 697 C C . PRO A 1 89 ? 6.853 15.628 -22.734 1.00 86.44 89 PRO A C 1
ATOM 699 O O . PRO A 1 89 ? 6.760 16.574 -23.525 1.00 86.44 89 PRO A O 1
ATOM 702 N N . TYR A 1 90 ? 7.513 14.507 -23.025 1.00 82.69 90 TYR A N 1
ATOM 703 C CA . TYR A 1 90 ? 8.251 14.264 -24.254 1.00 82.69 90 TYR A CA 1
ATOM 704 C C . TYR A 1 90 ? 7.502 13.399 -25.261 1.00 82.69 90 TYR A C 1
ATOM 706 O O . TYR A 1 90 ? 8.048 13.177 -26.326 1.00 82.69 90 TYR A O 1
ATOM 714 N N . ILE A 1 91 ? 6.253 12.985 -25.048 1.00 79.56 91 ILE A N 1
ATOM 715 C CA . ILE A 1 91 ? 5.472 12.322 -26.110 1.00 79.56 91 ILE A CA 1
ATOM 716 C C . ILE A 1 91 ? 4.923 13.386 -27.077 1.00 79.56 91 ILE A C 1
ATOM 718 O O . ILE A 1 91 ? 3.785 13.836 -26.955 1.00 79.56 91 ILE A O 1
ATOM 722 N N . ARG A 1 92 ? 5.749 13.851 -28.025 1.00 81.00 92 ARG A N 1
ATOM 723 C CA . ARG A 1 92 ? 5.382 14.942 -28.959 1.00 81.00 92 ARG A CA 1
ATOM 724 C C . ARG A 1 92 ? 5.572 14.603 -30.434 1.00 81.00 92 ARG A C 1
ATOM 726 O O . ARG A 1 92 ? 4.909 15.191 -31.282 1.00 81.00 92 ARG A O 1
ATOM 733 N N . GLN A 1 93 ? 6.493 13.700 -30.750 1.00 74.44 93 GLN A N 1
ATOM 734 C CA . GLN A 1 93 ? 6.906 13.357 -32.108 1.00 74.44 93 GLN A CA 1
ATOM 735 C C . GLN A 1 93 ? 6.620 11.890 -32.430 1.00 74.44 93 GLN A C 1
ATOM 737 O O . GLN A 1 93 ? 6.604 11.032 -31.552 1.00 74.44 93 GLN A O 1
ATOM 742 N N . THR A 1 94 ? 6.466 11.579 -33.718 1.00 75.38 94 THR A N 1
ATOM 743 C CA . THR A 1 94 ? 6.077 10.247 -34.211 1.00 75.38 94 THR A CA 1
ATOM 744 C C . THR A 1 94 ? 6.993 9.119 -33.737 1.00 75.38 94 THR A C 1
ATOM 746 O O . THR A 1 94 ? 6.505 8.033 -33.447 1.00 75.38 94 THR A O 1
ATOM 749 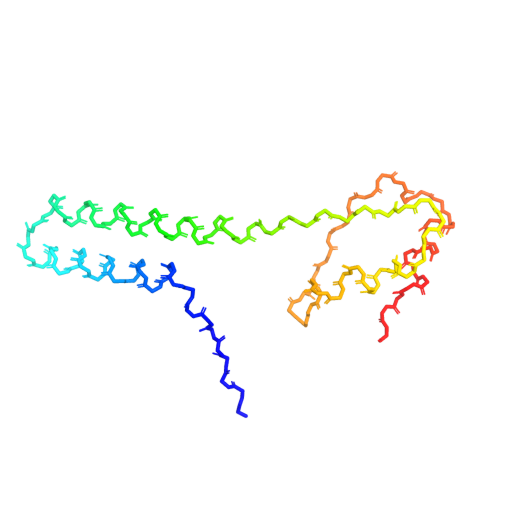N N . HIS A 1 95 ? 8.303 9.357 -33.617 1.00 72.94 95 HIS A N 1
ATOM 750 C CA . HIS A 1 95 ? 9.232 8.335 -33.125 1.00 72.94 95 HIS A CA 1
ATOM 751 C C . HIS A 1 95 ? 9.002 8.020 -31.636 1.00 72.94 95 HIS A C 1
ATOM 753 O O . HIS A 1 95 ? 8.992 6.858 -31.264 1.00 72.94 95 HIS A O 1
ATOM 759 N N . GLN A 1 96 ? 8.700 9.032 -30.815 1.00 75.50 96 GLN A N 1
ATOM 760 C CA . GLN A 1 96 ? 8.411 8.896 -29.376 1.00 75.50 96 GLN A CA 1
ATOM 761 C C . GLN A 1 96 ? 7.096 8.143 -29.149 1.00 75.50 96 GLN A C 1
ATOM 763 O O . GLN A 1 96 ? 6.962 7.341 -28.231 1.00 75.50 96 GLN A O 1
ATOM 768 N N . VAL A 1 97 ? 6.132 8.360 -30.045 1.00 68.88 97 VAL A N 1
ATOM 769 C CA . VAL A 1 97 ? 4.889 7.588 -30.099 1.00 68.88 97 VAL A CA 1
ATOM 770 C C . VAL A 1 97 ? 5.177 6.142 -30.530 1.00 68.88 97 VAL A C 1
ATOM 772 O O . VAL A 1 97 ? 4.642 5.204 -29.945 1.00 68.88 97 VAL A O 1
ATOM 775 N N . GLY A 1 98 ? 6.067 5.942 -31.505 1.00 64.25 98 GLY A N 1
ATOM 776 C CA . GLY A 1 98 ? 6.548 4.625 -31.927 1.00 64.25 98 GLY A CA 1
ATOM 777 C C . GLY A 1 98 ? 7.164 3.810 -30.787 1.00 64.25 98 GLY A C 1
ATOM 778 O O . GLY A 1 98 ? 6.828 2.637 -30.654 1.00 64.25 98 GLY A O 1
ATOM 779 N N . GLU A 1 99 ? 7.972 4.432 -29.922 1.00 65.44 99 GLU A N 1
ATOM 780 C CA . GLU A 1 99 ? 8.544 3.783 -28.729 1.00 65.44 99 GLU A CA 1
ATOM 781 C C . GLU A 1 99 ? 7.460 3.232 -27.782 1.00 65.44 99 GLU A C 1
ATOM 783 O O . GLU A 1 99 ? 7.594 2.115 -27.276 1.00 65.44 99 GLU A O 1
ATOM 788 N N . MET A 1 100 ? 6.341 3.956 -27.616 1.00 61.12 100 MET A N 1
ATOM 789 C CA . MET A 1 100 ? 5.197 3.507 -26.806 1.00 61.12 100 MET A CA 1
ATOM 790 C C . MET A 1 100 ? 4.449 2.318 -27.431 1.00 61.12 100 MET A C 1
ATOM 792 O O . MET A 1 100 ? 4.065 1.385 -26.729 1.00 61.12 100 MET A O 1
ATOM 796 N N . TYR A 1 101 ? 4.210 2.341 -28.748 1.00 57.25 101 TYR A N 1
ATOM 797 C CA . TYR A 1 101 ? 3.391 1.324 -29.429 1.00 57.25 101 TYR A CA 1
ATOM 798 C C . TYR A 1 101 ? 4.172 0.078 -29.864 1.00 57.25 101 TYR A C 1
ATOM 800 O O . TYR A 1 101 ? 3.576 -0.994 -29.985 1.00 57.25 101 TYR A O 1
ATOM 808 N N . SER A 1 102 ? 5.483 0.191 -30.096 1.00 52.31 102 SER A N 1
ATOM 809 C CA . SER A 1 102 ? 6.337 -0.924 -30.536 1.00 52.31 102 SER A CA 1
ATOM 810 C C . SER A 1 102 ? 6.399 -2.058 -29.502 1.00 52.31 102 SER A C 1
ATOM 812 O O . SER A 1 102 ? 6.558 -3.223 -29.855 1.00 52.31 102 SER A O 1
ATOM 814 N N . HIS A 1 103 ? 6.155 -1.739 -28.230 1.00 52.28 103 HIS A N 1
ATOM 815 C CA . HIS A 1 103 ? 6.163 -2.690 -27.118 1.00 52.28 103 HIS A CA 1
ATOM 816 C C . HIS A 1 103 ? 4.755 -3.039 -26.618 1.00 52.28 103 HIS A C 1
ATOM 818 O O . HIS A 1 103 ? 4.578 -3.357 -25.444 1.00 52.28 103 HIS A O 1
ATOM 824 N N . ARG A 1 104 ? 3.733 -2.978 -27.489 1.00 41.81 104 ARG A N 1
ATOM 825 C CA . ARG A 1 104 ? 2.372 -3.419 -27.152 1.00 41.81 104 ARG A CA 1
ATOM 826 C C . ARG A 1 104 ? 2.403 -4.892 -26.729 1.00 41.81 104 ARG A C 1
ATOM 828 O O . ARG A 1 104 ? 2.451 -5.777 -27.581 1.00 41.81 104 ARG A O 1
ATOM 835 N N . MET A 1 105 ? 2.383 -5.093 -25.411 1.00 44.44 105 MET A N 1
ATOM 836 C CA . MET A 1 105 ? 2.295 -6.367 -24.700 1.00 44.44 105 MET A CA 1
ATOM 837 C C . 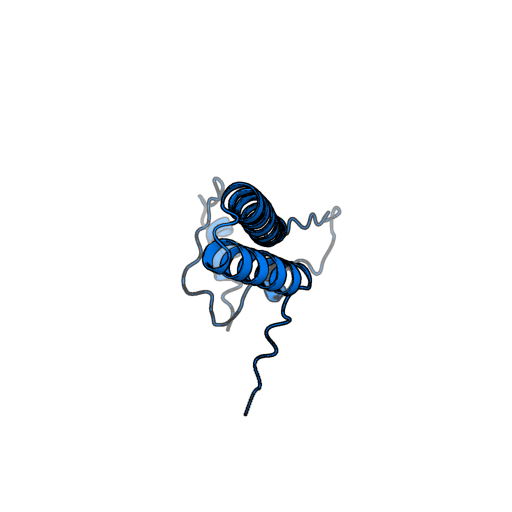MET A 1 105 ? 1.219 -7.234 -25.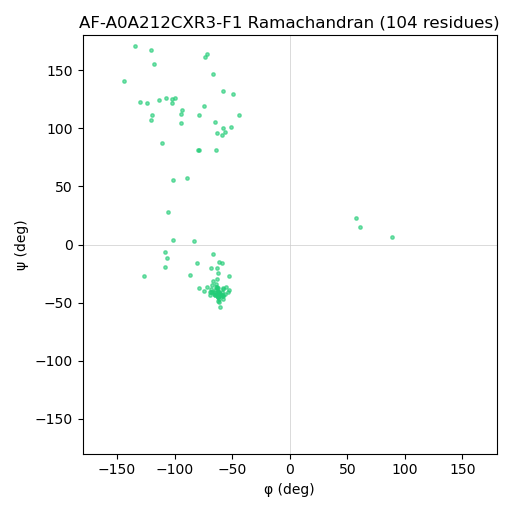372 1.00 44.44 105 MET A C 1
ATOM 839 O O . MET A 1 105 ? 0.042 -6.860 -25.385 1.00 44.44 105 MET A O 1
ATOM 843 N N . LYS A 1 106 ? 1.650 -8.321 -26.015 1.00 35.81 106 LYS A N 1
ATOM 844 C CA . LYS A 1 106 ? 0.782 -9.406 -26.482 1.00 35.81 106 LYS A CA 1
ATOM 845 C C . LYS A 1 106 ? 0.720 -10.481 -25.416 1.00 35.81 106 LYS A C 1
ATOM 847 O O . LYS A 1 106 ? 1.774 -10.708 -24.786 1.00 35.81 106 LYS A O 1
#

Radius of gyration: 22.92 Å; Cα contacts (8 Å, |Δi|>4): 51; chains: 1; bounding box: 42×40×65 Å

Mean predicted aligned error: 12.64 Å

Secondary structure (DSSP, 8-state):
---------HHHHHHHHHHHHHHHHHHTT-HHHHHHHHHHHHHHHHHHHHHT---------TT-----HHHHHTTT--TT--------TTTTSHHHHHHHHHT---

InterPro domains:
  IPR007330 MIT domain [PF04212] (14-53)
  IPR007330 MIT domain [SM00745] (8-82)
  IPR032341 MITD1, C-terminal phospholipase D-like domain [PF16565] (66-100)
  IPR036181 MIT domain superfamily [SSF116846] (9-54)
  IPR038113 MITD1, C-terminal phospholipase D-like domain superfamily [G3DSA:3.30.870.30] (48-103)